Protein AF-A0A3N9TS60-F1 (afdb_monomer_lite)

Radius of gyration: 11.82 Å; chains: 1; bounding box: 23×26×27 Å

Secondary structure (DSSP, 8-state):
--HHHHTTPEEEE-SS-EEEE-GGG-----HHHHH-TTT-----

Structure (mmCIF, N/CA/C/O backbone):
data_AF-A0A3N9TS60-F1
#
_entry.id   AF-A0A3N9TS60-F1
#
loop_
_atom_site.group_PDB
_atom_site.id
_atom_site.type_symbol
_atom_site.label_atom_id
_atom_site.label_alt_id
_atom_site.label_comp_id
_atom_site.label_asym_id
_atom_site.label_entity_id
_atom_site.label_seq_id
_atom_site.pdbx_PDB_ins_code
_atom_site.Cartn_x
_atom_site.Cartn_y
_atom_site.Cartn_z
_atom_site.occupancy
_atom_site.B_iso_or_equiv
_atom_site.auth_seq_id
_atom_site.auth_comp_id
_atom_site.auth_asym_id
_atom_site.auth_atom_id
_atom_site.pdbx_PDB_model_num
ATOM 1 N N . MET A 1 1 ? 9.797 16.338 9.754 1.00 62.00 1 MET A N 1
ATOM 2 C CA . MET A 1 1 ? 9.074 15.556 8.727 1.00 62.00 1 MET A CA 1
ATOM 3 C C . MET A 1 1 ? 9.394 14.095 8.979 1.00 62.00 1 MET A C 1
ATOM 5 O O . MET A 1 1 ? 10.499 13.836 9.427 1.00 62.00 1 MET A O 1
ATOM 9 N N . SER A 1 2 ? 8.444 13.175 8.802 1.00 76.88 2 SER A N 1
ATOM 10 C CA . SER A 1 2 ? 8.703 11.738 8.987 1.00 76.88 2 SER A CA 1
ATOM 11 C C . SER A 1 2 ? 9.693 11.240 7.927 1.00 76.88 2 SER A C 1
ATOM 13 O O . SER A 1 2 ? 9.556 11.626 6.763 1.00 76.88 2 SER A O 1
ATOM 15 N N . ASP A 1 3 ? 10.623 10.349 8.291 1.00 89.19 3 ASP A N 1
ATOM 16 C CA . ASP A 1 3 ? 11.677 9.816 7.404 1.00 89.19 3 ASP A CA 1
ATOM 17 C C . ASP A 1 3 ? 11.147 9.239 6.074 1.00 89.19 3 ASP A C 1
ATOM 19 O O . ASP A 1 3 ? 11.851 9.189 5.066 1.00 89.19 3 ASP A O 1
ATOM 23 N N . TRP A 1 4 ? 9.893 8.784 6.052 1.00 91.25 4 TRP A N 1
ATOM 24 C CA . TRP A 1 4 ? 9.233 8.210 4.877 1.00 91.25 4 TRP A CA 1
ATOM 25 C C . TRP A 1 4 ? 8.926 9.241 3.788 1.00 91.25 4 TRP A C 1
ATOM 27 O O . TRP A 1 4 ? 9.069 8.939 2.603 1.00 91.25 4 TRP A O 1
ATOM 37 N N . ILE A 1 5 ? 8.567 10.469 4.173 1.00 91.44 5 ILE A N 1
ATOM 38 C CA . ILE A 1 5 ? 8.259 11.549 3.226 1.00 91.44 5 ILE A CA 1
ATOM 39 C C . ILE A 1 5 ? 9.525 11.983 2.486 1.00 91.44 5 ILE A C 1
ATOM 41 O O . ILE A 1 5 ? 9.506 12.162 1.272 1.00 91.44 5 ILE A O 1
ATOM 45 N N . GLU A 1 6 ? 10.650 12.079 3.198 1.00 92.06 6 GLU A N 1
ATOM 46 C CA . GLU A 1 6 ? 11.948 12.420 2.601 1.00 92.06 6 GLU A CA 1
ATOM 47 C C . GLU A 1 6 ? 12.445 11.330 1.637 1.00 92.06 6 GLU A C 1
ATOM 49 O O . GLU A 1 6 ? 13.122 11.626 0.656 1.00 92.06 6 GLU A O 1
ATOM 54 N N . LYS A 1 7 ? 12.039 10.073 1.859 1.00 91.38 7 LYS A N 1
ATOM 55 C CA . LYS A 1 7 ? 12.296 8.928 0.966 1.00 91.3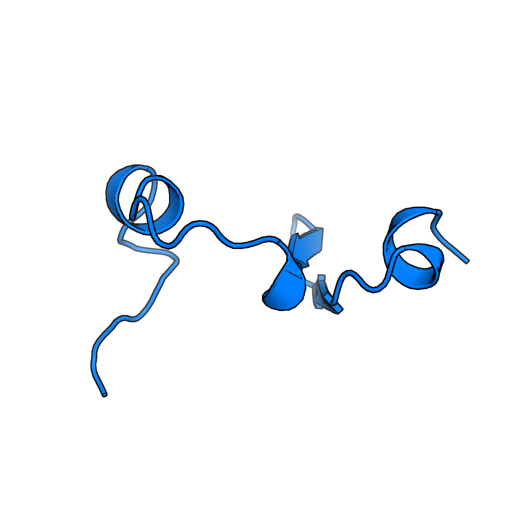8 7 LYS A CA 1
ATOM 56 C C . LYS A 1 7 ? 11.304 8.817 -0.203 1.00 91.38 7 LYS A C 1
ATOM 58 O O . LYS A 1 7 ? 11.332 7.824 -0.931 1.00 91.38 7 LYS A O 1
ATOM 63 N N . GLY A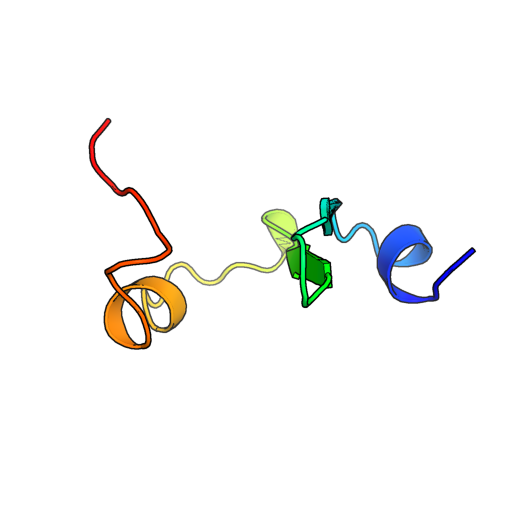 1 8 ? 10.414 9.794 -0.380 1.00 92.75 8 GLY A N 1
ATOM 64 C CA . GLY A 1 8 ? 9.461 9.839 -1.491 1.00 92.75 8 GLY A CA 1
ATOM 65 C C . GLY A 1 8 ? 8.228 8.947 -1.322 1.00 92.75 8 GLY A C 1
ATOM 66 O O . GLY A 1 8 ? 7.535 8.680 -2.302 1.00 92.75 8 GLY A O 1
ATOM 67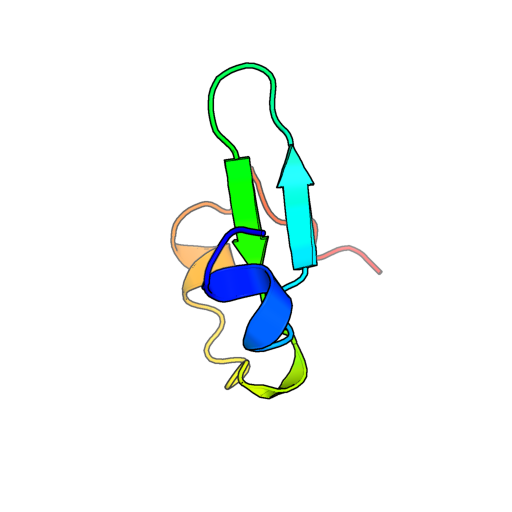 N N . TYR A 1 9 ? 7.935 8.472 -0.109 1.00 95.06 9 TYR A N 1
ATOM 68 C CA . TYR A 1 9 ? 6.670 7.788 0.159 1.00 95.06 9 TYR A CA 1
ATOM 69 C C . TYR A 1 9 ? 5.536 8.802 0.270 1.00 95.06 9 TYR A C 1
ATOM 71 O O . TYR A 1 9 ? 5.676 9.862 0.880 1.00 95.06 9 TYR A O 1
ATOM 79 N N . ARG A 1 10 ? 4.378 8.439 -0.278 1.00 92.75 10 ARG A N 1
ATOM 80 C CA . ARG A 1 10 ? 3.132 9.177 -0.105 1.00 92.75 10 ARG A CA 1
ATOM 81 C C . ARG A 1 10 ? 2.414 8.693 1.148 1.00 92.75 10 ARG A C 1
ATOM 83 O O . ARG A 1 10 ? 2.230 7.493 1.320 1.00 92.75 10 ARG A O 1
ATOM 90 N N . GLU A 1 11 ? 2.001 9.635 1.988 1.00 93.56 11 GLU A N 1
ATOM 91 C CA . GLU A 1 11 ? 1.190 9.390 3.183 1.00 93.56 11 GLU A CA 1
ATOM 92 C C . GLU A 1 11 ? -0.305 9.352 2.839 1.00 93.56 11 GLU A C 1
ATOM 94 O O . GLU A 1 11 ? -0.809 10.198 2.097 1.00 93.56 11 GLU A O 1
ATOM 99 N N . TYR A 1 12 ? -1.005 8.386 3.422 1.00 88.81 12 TYR A N 1
ATOM 100 C CA . TYR A 1 12 ? -2.448 8.205 3.383 1.00 88.81 12 TYR A CA 1
ATOM 101 C C . TYR A 1 12 ? -2.927 8.114 4.828 1.00 88.81 12 TYR A C 1
ATOM 103 O O . TYR A 1 12 ? -2.610 7.154 5.529 1.00 88.81 12 TYR A O 1
ATOM 111 N N . ARG A 1 13 ? -3.661 9.127 5.288 1.00 91.38 13 ARG A N 1
ATOM 112 C CA . ARG A 1 13 ? -4.141 9.179 6.672 1.00 91.38 13 ARG A CA 1
ATOM 113 C C . ARG A 1 13 ? -5.486 8.492 6.801 1.00 91.38 13 ARG A C 1
ATOM 115 O O . ARG A 1 13 ? -6.423 8.838 6.083 1.00 91.38 13 ARG A O 1
ATOM 122 N N . GLY A 1 14 ? -5.574 7.545 7.721 1.00 88.75 14 GLY A N 1
ATOM 123 C CA . GLY A 1 14 ? -6.820 6.924 8.149 1.00 88.75 14 GLY A CA 1
ATOM 124 C C . GLY A 1 14 ? -7.248 7.425 9.527 1.00 88.75 14 GLY A C 1
ATOM 125 O O . GLY A 1 14 ? -6.534 8.162 10.198 1.00 88.75 14 GLY A O 1
ATOM 126 N N . GLU A 1 15 ? -8.421 6.993 9.986 1.00 92.50 15 GLU A N 1
ATOM 127 C CA . GLU A 1 15 ? -8.926 7.347 11.325 1.00 92.50 15 GLU A CA 1
ATOM 128 C C . GLU A 1 15 ? -8.070 6.746 12.457 1.00 92.50 15 GLU A C 1
ATOM 130 O O . GLU A 1 15 ? -7.969 7.315 13.541 1.00 92.50 15 GLU A O 1
ATOM 135 N N . LYS A 1 16 ? -7.460 5.579 12.208 1.00 93.25 16 LYS A N 1
ATOM 136 C CA . LYS A 1 16 ? -6.746 4.786 13.224 1.00 93.25 16 LYS A CA 1
ATOM 137 C C . LYS A 1 16 ? -5.281 4.527 12.896 1.00 93.25 16 LYS A C 1
ATOM 139 O O . LYS A 1 16 ? -4.506 4.253 13.806 1.00 93.25 16 LYS A O 1
ATOM 144 N N . ILE A 1 17 ? -4.923 4.559 11.615 1.00 90.12 17 ILE A N 1
ATOM 145 C CA . ILE A 1 17 ? -3.574 4.276 11.126 1.00 90.12 17 ILE A CA 1
ATOM 146 C C . ILE A 1 17 ? -3.244 5.198 9.957 1.00 90.12 17 ILE A C 1
ATOM 148 O O . ILE A 1 17 ? -4.118 5.509 9.149 1.00 90.12 17 ILE A O 1
ATOM 152 N N . ASP A 1 18 ? -1.970 5.559 9.851 1.00 90.88 18 ASP A N 1
ATOM 153 C CA . ASP A 1 18 ? -1.405 6.227 8.685 1.00 90.88 18 ASP A CA 1
ATOM 154 C C . ASP A 1 18 ? -0.614 5.207 7.860 1.00 90.88 18 ASP A C 1
ATOM 156 O O . ASP A 1 18 ? 0.161 4.412 8.398 1.00 90.88 18 ASP A O 1
ATOM 160 N N . VAL A 1 19 ? -0.814 5.220 6.545 1.00 88.88 19 VAL A N 1
ATOM 161 C CA . VAL A 1 19 ? -0.171 4.311 5.593 1.00 88.88 19 VAL A CA 1
ATOM 162 C C . VAL A 1 19 ? 0.776 5.109 4.706 1.00 88.88 19 VAL A C 1
ATOM 164 O O . VAL A 1 19 ? 0.414 6.164 4.194 1.00 88.88 19 VAL A O 1
ATOM 167 N N . TYR A 1 20 ? 1.984 4.595 4.480 1.00 92.19 20 TYR A N 1
ATOM 168 C CA . TYR A 1 20 ? 2.966 5.204 3.583 1.00 92.19 20 TYR A CA 1
ATOM 169 C C . TYR A 1 20 ? 3.258 4.260 2.417 1.00 92.19 20 TYR A C 1
ATOM 171 O O . TYR A 1 20 ? 3.677 3.125 2.631 1.00 92.19 20 TYR A O 1
ATOM 179 N N . PHE A 1 21 ? 3.069 4.725 1.181 1.00 90.56 21 PHE A N 1
ATOM 180 C CA . PHE A 1 21 ? 3.269 3.915 -0.024 1.00 90.56 21 PHE A CA 1
ATOM 181 C C . PHE A 1 21 ? 4.058 4.676 -1.093 1.00 90.56 21 PHE A C 1
ATOM 183 O O . PHE A 1 21 ? 3.822 5.861 -1.329 1.00 90.56 21 PHE A O 1
ATOM 190 N N . ASN A 1 22 ? 4.995 3.992 -1.749 1.00 92.62 22 ASN A N 1
ATOM 191 C CA . ASN A 1 22 ? 5.831 4.552 -2.807 1.00 92.62 22 ASN A CA 1
ATOM 192 C C . ASN A 1 22 ? 5.692 3.699 -4.076 1.00 92.62 22 ASN A C 1
ATOM 194 O O . ASN A 1 22 ? 6.081 2.534 -4.105 1.00 92.62 22 ASN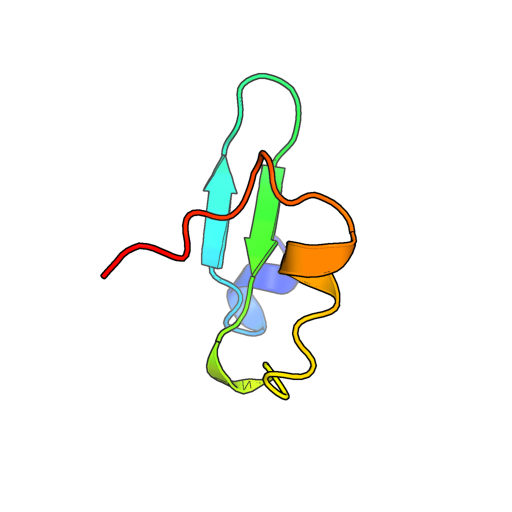 A O 1
ATOM 198 N N . THR A 1 23 ? 5.140 4.292 -5.134 1.00 88.75 23 THR A N 1
ATOM 199 C CA . THR A 1 23 ? 4.920 3.617 -6.420 1.00 88.75 23 THR A CA 1
ATOM 200 C C . THR A 1 23 ? 6.216 3.358 -7.184 1.00 88.75 23 THR A C 1
ATOM 202 O O . THR A 1 23 ? 6.272 2.409 -7.958 1.00 88.75 23 THR A O 1
ATOM 205 N N . ALA A 1 24 ? 7.270 4.145 -6.951 1.00 91.56 24 ALA A N 1
ATOM 206 C CA . ALA A 1 24 ? 8.545 4.012 -7.655 1.00 91.56 24 ALA A CA 1
ATOM 207 C C . ALA A 1 24 ? 9.340 2.762 -7.242 1.00 91.56 24 ALA A C 1
ATOM 209 O O . ALA A 1 24 ? 10.200 2.316 -7.994 1.00 91.56 24 ALA A O 1
ATOM 210 N N . ILE A 1 25 ? 9.054 2.197 -6.066 1.00 90.75 25 ILE A N 1
ATOM 211 C CA . ILE A 1 25 ? 9.682 0.959 -5.571 1.00 90.75 25 ILE A CA 1
ATOM 212 C C . ILE A 1 25 ? 8.758 -0.260 -5.681 1.00 90.75 25 ILE A C 1
ATOM 214 O O . ILE A 1 25 ? 9.129 -1.353 -5.266 1.00 90.75 25 ILE A O 1
ATOM 218 N N . CYS A 1 26 ? 7.530 -0.077 -6.171 1.00 90.62 26 CYS A N 1
ATOM 219 C CA . CYS A 1 26 ? 6.553 -1.152 -6.253 1.00 90.62 26 CYS A CA 1
ATOM 220 C C . 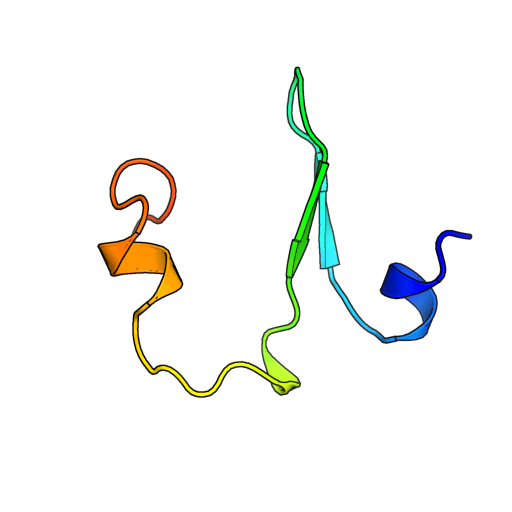CYS A 1 26 ? 6.953 -2.160 -7.343 1.00 90.62 26 CYS A C 1
ATOM 222 O O . CYS A 1 26 ? 6.971 -1.832 -8.528 1.00 90.62 26 CYS A O 1
ATOM 224 N N . GLU A 1 27 ? 7.201 -3.413 -6.955 1.00 92.31 27 GLU A N 1
ATOM 225 C CA . GLU A 1 27 ? 7.539 -4.505 -7.885 1.00 92.31 27 GLU A CA 1
ATOM 226 C C . GLU A 1 27 ? 6.316 -5.117 -8.589 1.00 92.31 27 GLU A C 1
ATOM 228 O O . GLU A 1 27 ? 6.457 -6.046 -9.377 1.00 92.31 27 GLU A O 1
ATOM 233 N N . HIS A 1 28 ? 5.103 -4.627 -8.309 1.00 90.25 28 HIS A N 1
ATOM 234 C CA . HIS A 1 28 ? 3.850 -5.169 -8.853 1.00 90.25 28 HIS A CA 1
ATOM 235 C C . HIS A 1 28 ? 3.661 -6.681 -8.600 1.00 90.25 28 HIS A C 1
ATOM 237 O O . HIS A 1 28 ? 2.957 -7.367 -9.335 1.00 90.25 28 HIS A O 1
ATOM 243 N N . ALA A 1 29 ? 4.221 -7.199 -7.500 1.00 92.94 29 ALA A N 1
ATOM 244 C CA . ALA A 1 29 ? 4.059 -8.593 -7.068 1.00 92.94 29 ALA A CA 1
ATOM 245 C C . ALA A 1 29 ? 2.635 -8.935 -6.567 1.00 92.94 29 ALA A C 1
ATOM 247 O O . ALA A 1 29 ? 2.330 -10.095 -6.289 1.00 92.94 29 ALA A O 1
ATOM 248 N N . ALA A 1 30 ? 1.764 -7.925 -6.448 1.00 90.44 30 ALA A N 1
ATOM 249 C CA . ALA A 1 30 ? 0.384 -8.014 -5.960 1.00 90.44 30 ALA A CA 1
ATOM 250 C C . ALA A 1 30 ? 0.221 -8.509 -4.507 1.00 90.44 30 ALA A C 1
ATOM 252 O O . ALA A 1 30 ? -0.891 -8.821 -4.089 1.00 90.44 30 ALA A O 1
ATOM 253 N N . GLU A 1 31 ? 1.289 -8.540 -3.707 1.00 91.06 31 GLU A N 1
ATOM 254 C CA . GLU A 1 31 ? 1.230 -9.006 -2.312 1.00 91.06 31 GLU A CA 1
ATOM 255 C C . GLU A 1 31 ? 0.392 -8.090 -1.407 1.00 91.06 31 GLU A C 1
ATOM 257 O O . GLU A 1 31 ? -0.278 -8.574 -0.500 1.00 91.06 31 GLU A O 1
ATOM 262 N N . CYS A 1 32 ? 0.352 -6.783 -1.684 1.00 88.00 32 CYS A N 1
ATOM 263 C CA . CYS A 1 32 ? -0.521 -5.848 -0.969 1.00 88.00 32 CYS A CA 1
ATOM 264 C C . CYS A 1 32 ? -2.011 -6.155 -1.200 1.00 88.00 32 CYS A C 1
ATOM 266 O O . CYS A 1 32 ? -2.763 -6.296 -0.240 1.00 88.00 32 CYS A O 1
ATOM 268 N N . VAL A 1 33 ? -2.415 -6.329 -2.463 1.00 90.12 33 VAL A N 1
ATOM 269 C CA . VAL A 1 33 ? -3.801 -6.636 -2.852 1.00 90.12 33 VAL A CA 1
ATOM 270 C C . VAL A 1 33 ? -4.217 -8.022 -2.359 1.00 90.12 33 VAL A C 1
ATOM 272 O O . VAL A 1 33 ? -5.324 -8.187 -1.865 1.00 90.12 33 VAL A O 1
ATOM 275 N N . LYS A 1 34 ? -3.335 -9.027 -2.452 1.00 90.00 34 LYS A N 1
ATOM 276 C CA . LYS A 1 34 ? -3.614 -10.367 -1.909 1.00 90.00 34 LYS A CA 1
ATOM 277 C C . LYS A 1 34 ? -3.737 -10.362 -0.386 1.00 90.00 34 LYS A C 1
ATOM 279 O O . LYS A 1 34 ? -4.549 -11.111 0.148 1.00 90.00 34 LYS A O 1
ATOM 284 N N . GLY A 1 35 ? -2.903 -9.575 0.295 1.00 89.31 35 GLY A N 1
ATOM 285 C CA . GLY A 1 35 ? -2.855 -9.513 1.753 1.00 89.31 35 GLY A CA 1
ATOM 286 C C . GLY A 1 35 ? -4.105 -8.885 2.363 1.00 89.31 35 GLY A C 1
ATOM 287 O O . GLY A 1 35 ? -4.607 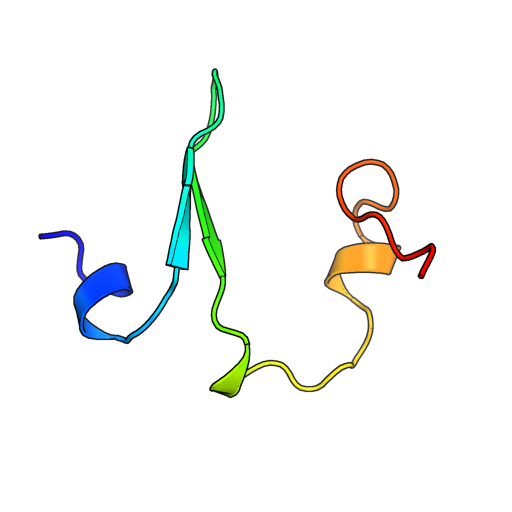-9.400 3.359 1.00 89.31 35 GLY A O 1
ATOM 288 N N . ASP A 1 36 ? -4.621 -7.812 1.757 1.00 86.75 36 ASP A N 1
ATOM 289 C CA . ASP A 1 36 ? -5.862 -7.169 2.198 1.00 86.75 36 ASP A CA 1
ATOM 290 C C . ASP A 1 36 ? -6.668 -6.597 1.013 1.00 86.75 36 ASP A C 1
ATOM 292 O O . ASP A 1 36 ? -6.621 -5.395 0.726 1.00 86.75 36 ASP A O 1
ATOM 296 N N . PRO A 1 37 ? -7.426 -7.442 0.293 1.00 86.56 37 PRO A N 1
ATOM 297 C CA . PRO A 1 37 ? -8.157 -7.022 -0.903 1.00 86.56 37 PRO A CA 1
ATOM 298 C C . PRO A 1 37 ? -9.291 -6.032 -0.609 1.00 86.56 37 PRO A C 1
ATOM 300 O O . PRO A 1 37 ? -9.800 -5.410 -1.534 1.00 86.56 37 PRO A O 1
ATOM 303 N N . ALA A 1 38 ? -9.705 -5.869 0.653 1.00 86.44 38 ALA A N 1
ATOM 304 C CA . ALA A 1 38 ? -10.734 -4.900 1.027 1.00 86.44 38 ALA A CA 1
ATOM 305 C C . ALA A 1 38 ? -10.205 -3.455 1.056 1.00 86.44 38 ALA A C 1
ATOM 307 O O . ALA A 1 38 ? -10.996 -2.514 1.014 1.00 86.44 38 ALA A O 1
ATOM 308 N N . VAL A 1 39 ? -8.882 -3.277 1.142 1.00 83.38 39 VAL A N 1
ATOM 309 C CA . VAL A 1 39 ? -8.230 -1.961 1.219 1.00 83.38 39 VAL A CA 1
ATOM 310 C C . VAL A 1 39 ? -7.839 -1.431 -0.161 1.00 83.38 39 VAL A C 1
ATOM 312 O O . VAL A 1 39 ? -7.864 -0.220 -0.379 1.00 83.38 39 VAL A O 1
ATOM 315 N N . PHE A 1 40 ? -7.473 -2.312 -1.093 1.00 83.25 40 PHE A N 1
ATOM 316 C CA . PHE A 1 40 ? -6.965 -1.926 -2.409 1.00 83.25 40 PHE A CA 1
ATOM 317 C C . PHE A 1 40 ? -8.024 -2.132 -3.492 1.00 83.25 40 PHE A C 1
ATOM 319 O O . PHE A 1 40 ? -8.332 -3.265 -3.857 1.00 83.25 40 PHE A O 1
ATOM 326 N N . ASP A 1 41 ? -8.535 -1.032 -4.046 1.00 79.31 41 ASP A N 1
ATOM 327 C CA . ASP A 1 41 ? -9.351 -1.080 -5.258 1.00 79.31 41 ASP A CA 1
ATOM 328 C C . ASP A 1 41 ? -8.446 -1.289 -6.482 1.00 79.31 41 ASP A C 1
ATOM 330 O O . ASP A 1 41 ? -7.442 -0.596 -6.659 1.00 79.31 41 ASP A O 1
ATOM 334 N N . THR A 1 42 ? -8.784 -2.284 -7.297 1.00 81.31 42 THR A N 1
ATOM 335 C CA . THR A 1 42 ? -8.074 -2.636 -8.541 1.00 81.31 42 THR A CA 1
ATOM 336 C C . THR A 1 42 ? -8.975 -2.525 -9.769 1.00 81.31 42 THR A C 1
ATOM 338 O O . THR A 1 42 ? -8.608 -2.970 -10.855 1.00 81.31 42 THR A O 1
ATOM 341 N N . SER A 1 43 ? -10.163 -1.955 -9.587 1.00 79.06 43 SER A N 1
ATOM 342 C CA . SER A 1 43 ? -11.130 -1.694 -10.641 1.00 79.06 43 SER A CA 1
ATOM 343 C C . SER A 1 43 ? -10.738 -0.377 -11.314 1.00 79.06 43 SER A C 1
ATOM 345 O O . SER A 1 43 ? -10.822 0.679 -10.690 1.00 79.06 43 SER A O 1
ATOM 347 N N . ASP A 1 44 ? -10.248 -0.459 -12.551 1.00 58.94 44 ASP A N 1
ATOM 348 C CA . ASP A 1 44 ? -9.954 0.697 -13.419 1.00 58.94 44 ASP A CA 1
ATOM 349 C C . ASP A 1 44 ? -11.241 1.420 -13.867 1.00 58.94 44 ASP A C 1
ATOM 351 O O . ASP A 1 44 ? -12.231 0.719 -14.201 1.00 58.94 44 ASP A O 1
#

pLDDT: mean 87.94, std 7.22, range [58.94, 95.06]

Sequence (44 aa):
MSDWIEKGYREYRGEKIDVYFNTAICEHAAECVKGDPAVFDTSD

Foldseek 3Di:
DPPLVVVVWDWDDDPVDIDTHHPVPDPVPCCVCVVPVVVDDPDD